Protein AF-A0A7V2DHN8-F1 (afdb_monomer_lite)

Secondary structure (DSSP, 8-state):
--HHHHHHHHHHHHHHHHH--HHHHHHHHHHHHHHH---HHHHHHHHHH--TTSPPPPPPPPPPPSS--HHHHHHHHHHHHHTTS--HHHHHHHHHHHHHHHHHHHHHHHHTT-SSS---

Structure (mmCIF, N/CA/C/O ba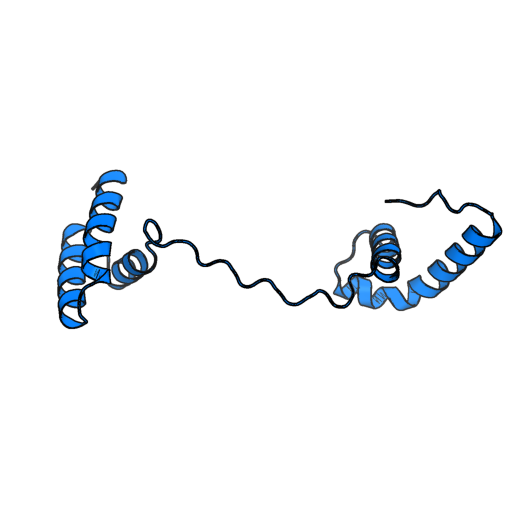ckbone):
data_AF-A0A7V2DHN8-F1
#
_entry.id   AF-A0A7V2DHN8-F1
#
loop_
_atom_site.group_PDB
_atom_site.id
_atom_site.type_symbol
_atom_site.label_atom_id
_atom_site.label_alt_id
_atom_site.label_comp_id
_atom_site.label_asym_id
_atom_site.label_entity_id
_atom_site.label_seq_id
_atom_site.pdbx_PDB_ins_code
_atom_site.Cartn_x
_atom_site.Cartn_y
_atom_site.Cartn_z
_atom_site.occupancy
_atom_site.B_iso_or_equiv
_atom_site.auth_seq_id
_atom_site.auth_comp_id
_atom_site.auth_asym_id
_atom_site.auth_atom_id
_atom_site.pdbx_PDB_model_num
ATOM 1 N N . MET A 1 1 ? -31.585 8.559 10.608 1.00 63.16 1 MET A N 1
ATOM 2 C CA . MET A 1 1 ? -30.591 9.642 10.389 1.00 63.16 1 MET A CA 1
ATOM 3 C C . MET A 1 1 ? -30.096 9.666 8.947 1.00 63.16 1 MET A C 1
ATOM 5 O O . MET A 1 1 ? -29.635 8.637 8.453 1.00 63.16 1 MET A O 1
ATOM 9 N N . GLY A 1 2 ? -30.139 10.835 8.302 1.00 76.44 2 GLY A N 1
ATOM 10 C CA . GLY A 1 2 ? -29.560 11.050 6.972 1.00 76.44 2 GLY A CA 1
ATOM 11 C C . GLY A 1 2 ? -28.018 11.089 6.970 1.00 76.44 2 GLY A C 1
ATOM 12 O O . GLY A 1 2 ? -27.394 11.260 8.022 1.00 76.44 2 GLY A O 1
ATOM 13 N N . PRO A 1 3 ? -27.368 10.941 5.803 1.00 71.62 3 PRO A N 1
ATOM 14 C CA . PRO A 1 3 ? -25.911 10.807 5.690 1.00 71.62 3 PRO A CA 1
ATOM 15 C C . PRO A 1 3 ? -25.110 12.052 6.115 1.00 71.62 3 PRO A C 1
ATOM 17 O O . PRO A 1 3 ? -23.981 11.897 6.578 1.00 71.62 3 PRO A O 1
ATOM 20 N N . ARG A 1 4 ? -25.662 13.272 6.004 1.00 73.69 4 ARG A N 1
ATOM 21 C CA . ARG A 1 4 ? -25.013 14.500 6.521 1.00 73.69 4 ARG A CA 1
ATOM 22 C C . ARG A 1 4 ? -25.054 14.573 8.047 1.00 73.69 4 ARG A C 1
ATOM 24 O O . ARG A 1 4 ? -24.007 14.712 8.665 1.00 73.69 4 ARG A O 1
ATOM 31 N N . SER A 1 5 ? -26.228 14.347 8.634 1.00 77.69 5 SER A N 1
ATOM 32 C CA . SER A 1 5 ? -26.428 14.327 10.090 1.00 77.69 5 SER A CA 1
ATOM 33 C C . SER A 1 5 ? -25.532 13.286 10.783 1.00 77.69 5 SER A C 1
ATOM 35 O O . SER A 1 5 ? -24.900 13.575 11.796 1.00 77.69 5 SER A O 1
ATOM 37 N N . LYS A 1 6 ? -25.345 12.104 10.173 1.00 78.19 6 LYS A N 1
ATOM 38 C CA . LYS A 1 6 ? -24.395 11.085 10.663 1.00 78.19 6 LYS A CA 1
ATOM 39 C C . LYS A 1 6 ? -22.943 11.585 10.708 1.00 78.19 6 LYS A C 1
ATOM 41 O O . LYS A 1 6 ? -22.199 11.206 11.615 1.00 78.19 6 LYS A O 1
ATOM 46 N N . LYS A 1 7 ? -22.520 12.406 9.737 1.00 79.00 7 LYS A N 1
ATOM 47 C CA . LYS A 1 7 ? -21.154 12.954 9.674 1.00 79.00 7 LYS A CA 1
ATOM 48 C C . LYS A 1 7 ? -20.922 14.001 10.760 1.00 79.00 7 LYS A C 1
ATOM 50 O O . LYS A 1 7 ? -19.928 13.877 11.465 1.00 79.00 7 LYS A O 1
ATOM 55 N N . GLU A 1 8 ? -21.843 14.946 10.939 1.00 83.81 8 GLU A N 1
ATOM 56 C CA . GLU A 1 8 ? -21.771 15.946 12.019 1.00 83.81 8 GLU A CA 1
ATOM 57 C C . GLU A 1 8 ? -21.752 15.298 13.402 1.00 83.81 8 GLU A C 1
ATOM 59 O O . GLU A 1 8 ? -20.907 15.621 14.231 1.00 83.81 8 GLU A O 1
ATOM 64 N N . CYS A 1 9 ? -22.624 14.313 13.630 1.00 81.88 9 CYS A N 1
ATOM 65 C CA . CYS A 1 9 ? -22.673 13.600 14.903 1.00 81.88 9 CYS A CA 1
ATOM 66 C C . CYS A 1 9 ? -21.333 12.893 15.192 1.00 81.88 9 CYS A C 1
ATOM 68 O O . CYS A 1 9 ? -20.774 13.005 16.281 1.00 81.88 9 CYS A O 1
ATOM 70 N N . THR A 1 10 ? -20.745 12.246 14.177 1.00 84.69 10 THR A N 1
ATOM 71 C CA . THR A 1 10 ? -19.418 11.613 14.292 1.00 84.69 10 THR A CA 1
ATOM 72 C C . THR A 1 10 ? -18.312 12.638 14.558 1.00 84.69 10 THR A C 1
ATOM 74 O O . THR A 1 10 ? -17.386 12.361 15.317 1.00 84.69 10 THR A O 1
ATOM 77 N N . GLU A 1 11 ? -18.398 13.818 13.949 1.00 85.62 11 GLU A N 1
ATOM 78 C CA . GLU A 1 11 ? -17.413 14.890 14.067 1.00 85.62 11 GLU A CA 1
ATOM 79 C C . GLU A 1 11 ? -17.362 15.473 15.486 1.00 85.62 11 GLU A C 1
ATOM 81 O O . GLU A 1 11 ? -16.284 15.556 16.087 1.00 85.62 11 GLU A O 1
ATOM 86 N N . THR A 1 12 ? -18.529 15.777 16.056 1.00 86.69 12 THR A N 1
ATOM 87 C CA . THR A 1 12 ? -18.674 16.269 17.432 1.00 86.69 12 THR A CA 1
ATOM 88 C C . THR A 1 12 ? -18.229 15.215 18.446 1.00 86.69 12 THR A C 1
ATOM 90 O O . THR A 1 12 ? -17.431 15.504 19.346 1.00 86.69 12 THR A O 1
ATOM 93 N N . THR A 1 13 ? -18.660 13.960 18.274 1.00 89.38 13 THR A N 1
ATOM 94 C CA . THR A 1 13 ? -18.271 12.858 19.166 1.00 89.38 13 THR A CA 1
ATOM 95 C C . THR A 1 13 ? -16.782 12.536 19.069 1.00 89.38 13 THR A C 1
ATOM 97 O O . THR A 1 13 ? -16.157 12.245 20.088 1.00 89.38 13 THR A O 1
ATOM 100 N N . HIS A 1 14 ? -16.170 12.620 17.882 1.00 89.88 14 HIS A N 1
ATOM 101 C CA . HIS A 1 14 ? -14.747 12.325 17.701 1.00 89.88 14 HIS A CA 1
ATOM 102 C C . HIS A 1 14 ? -13.856 13.223 18.562 1.00 89.88 14 HIS A C 1
ATOM 104 O O . HIS A 1 14 ? -12.919 12.726 19.188 1.00 89.88 14 HIS A O 1
ATOM 110 N N . ARG A 1 15 ? -14.152 14.527 18.639 1.00 87.62 15 ARG A N 1
ATOM 111 C CA . ARG A 1 15 ? -13.351 15.470 19.434 1.00 87.62 15 ARG A CA 1
ATOM 112 C C . ARG A 1 15 ? -13.416 15.140 20.930 1.00 87.62 15 ARG A C 1
ATOM 114 O O . ARG A 1 15 ? -12.369 15.071 21.572 1.00 87.62 15 ARG A O 1
ATOM 121 N N . ARG A 1 16 ? -14.615 14.839 21.448 1.00 90.75 16 ARG A N 1
ATOM 122 C CA . ARG A 1 16 ? -14.821 14.384 22.838 1.00 90.75 16 ARG A CA 1
ATOM 123 C C . ARG A 1 16 ? -14.100 13.057 23.098 1.00 90.75 16 ARG A C 1
ATOM 125 O O . ARG A 1 16 ? -13.333 12.946 24.045 1.00 90.75 16 ARG A O 1
ATOM 132 N N . TYR A 1 17 ? -14.264 12.076 22.209 1.00 91.56 17 TYR A N 1
ATOM 133 C CA . TYR A 1 17 ? -13.645 10.749 22.325 1.00 91.56 17 TYR A CA 1
ATOM 134 C C . TYR A 1 17 ? -12.108 10.793 22.312 1.00 91.56 17 TYR A C 1
ATOM 136 O O . TYR A 1 17 ? -11.451 10.047 23.044 1.00 91.56 17 TYR A O 1
ATOM 144 N N . LYS A 1 18 ? -11.522 11.662 21.478 1.00 88.75 18 LYS A N 1
ATOM 145 C CA . LYS A 1 18 ? -10.068 11.813 21.342 1.00 88.75 18 L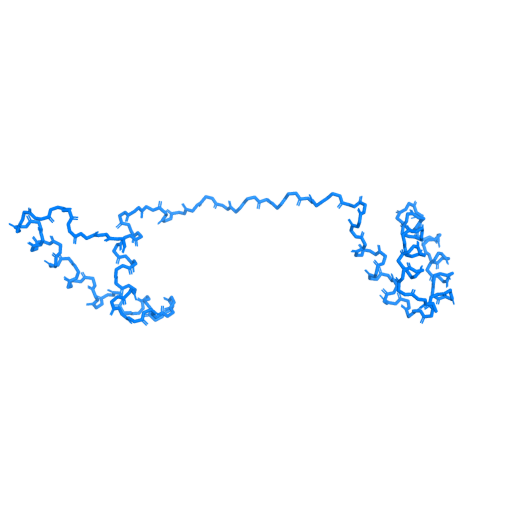YS A CA 1
ATOM 146 C C . LYS A 1 18 ? -9.425 12.330 22.633 1.00 88.75 18 LYS A C 1
ATOM 148 O O . LYS A 1 18 ? -8.402 11.780 23.039 1.00 88.75 18 LYS A O 1
ATOM 153 N N . ASN A 1 19 ? -10.043 13.326 23.269 1.00 89.00 19 ASN A N 1
ATOM 154 C CA . ASN A 1 19 ? -9.512 13.999 24.460 1.00 89.00 19 ASN A CA 1
ATOM 155 C C . ASN A 1 19 ? -9.899 13.311 25.782 1.00 89.00 19 ASN A C 1
ATOM 157 O O . ASN A 1 19 ? -9.288 13.584 26.805 1.00 89.00 19 ASN A O 1
ATOM 161 N N . ALA A 1 20 ? -10.882 12.412 25.756 1.00 92.38 20 ALA A N 1
ATOM 162 C CA . ALA A 1 20 ? -11.364 11.686 26.925 1.00 92.38 20 ALA A CA 1
ATOM 163 C C . ALA A 1 20 ? -10.365 10.649 27.473 1.00 92.38 20 ALA A C 1
ATOM 165 O O . ALA A 1 20 ? -9.641 9.980 26.720 1.00 92.38 20 ALA A O 1
ATOM 166 N N . SER A 1 21 ? -10.415 10.452 28.789 1.00 92.25 21 SER A N 1
ATOM 167 C CA . SER A 1 21 ? -9.775 9.362 29.528 1.00 92.25 21 SER A CA 1
ATOM 168 C C . SER A 1 21 ? -10.404 7.997 29.205 1.00 92.25 21 SER A C 1
ATOM 170 O O . SER A 1 21 ? -11.405 7.878 28.492 1.00 92.25 21 SER A O 1
ATOM 172 N N . ARG A 1 22 ? -9.819 6.905 29.715 1.00 89.00 22 ARG A N 1
ATOM 173 C CA . ARG A 1 22 ? -10.302 5.542 29.423 1.00 89.00 22 ARG A CA 1
ATOM 174 C C . ARG A 1 22 ? -11.734 5.296 29.915 1.00 89.00 22 ARG A C 1
ATOM 176 O O . ARG A 1 22 ? -12.491 4.634 29.205 1.00 89.00 22 ARG A O 1
ATOM 183 N N . ALA A 1 23 ? -12.094 5.824 31.085 1.00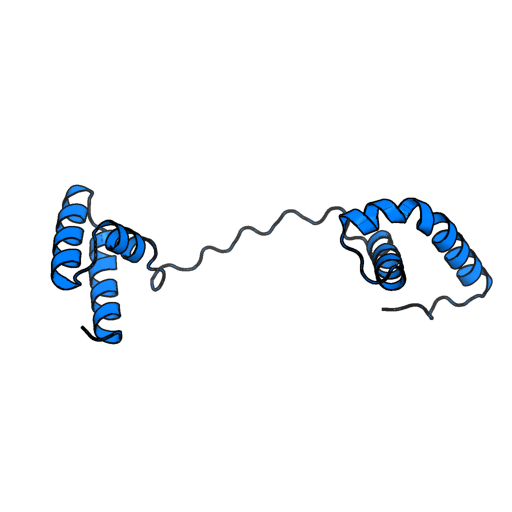 92.06 23 ALA A N 1
ATOM 184 C CA . ALA A 1 23 ? -13.437 5.692 31.649 1.00 92.06 23 ALA A CA 1
ATOM 185 C C . ALA A 1 23 ? -14.459 6.501 30.833 1.00 92.06 23 ALA A C 1
ATOM 187 O O . ALA A 1 23 ? -15.449 5.953 30.351 1.00 92.06 23 ALA A O 1
ATOM 188 N N . GLU A 1 24 ? -14.153 7.768 30.554 1.00 93.00 24 GLU A N 1
ATOM 189 C CA . GLU A 1 24 ? -15.011 8.669 29.775 1.00 93.00 24 GLU A CA 1
ATOM 190 C C . GLU A 1 24 ? -15.242 8.168 28.343 1.00 93.00 24 GLU A C 1
ATOM 192 O O . GLU A 1 24 ? -16.351 8.245 27.817 1.00 93.00 24 GLU A O 1
ATOM 197 N N . ARG A 1 25 ? -14.227 7.565 27.708 1.00 92.44 25 ARG A N 1
ATOM 198 C CA . ARG A 1 25 ? -14.371 6.951 26.376 1.00 92.44 25 ARG A CA 1
ATOM 199 C C . ARG A 1 25 ? -15.438 5.864 26.337 1.00 92.44 25 ARG A C 1
ATOM 201 O O . ARG A 1 25 ? -16.080 5.702 25.301 1.00 92.44 25 ARG A O 1
ATOM 208 N N . THR A 1 26 ? -15.610 5.106 27.420 1.00 93.38 26 THR A N 1
ATOM 209 C CA . THR A 1 26 ? -16.631 4.053 27.503 1.00 93.38 26 THR A CA 1
ATOM 210 C C . THR A 1 26 ? -18.031 4.651 27.504 1.00 93.38 26 THR A C 1
ATOM 212 O O . THR A 1 26 ? -18.876 4.155 26.758 1.00 93.38 26 THR A O 1
ATOM 215 N N . VAL A 1 27 ? -18.235 5.729 28.267 1.00 94.31 27 VAL A N 1
ATOM 216 C CA . VAL A 1 27 ? -19.501 6.474 28.342 1.00 94.31 27 VAL A CA 1
ATOM 217 C C . VAL A 1 27 ? -19.830 7.104 26.988 1.00 94.31 27 VAL A C 1
ATOM 219 O O . VAL A 1 27 ? -20.881 6.821 26.421 1.00 94.31 27 VAL A O 1
ATOM 222 N N . ILE A 1 28 ? -18.872 7.820 26.389 1.00 93.56 28 ILE A N 1
ATOM 223 C CA . ILE A 1 28 ? -19.024 8.447 25.064 1.00 93.56 28 ILE A CA 1
ATOM 224 C C . ILE A 1 28 ? -19.358 7.405 23.986 1.00 93.56 28 ILE A C 1
ATOM 226 O O . ILE A 1 28 ? -20.165 7.656 23.092 1.00 93.56 28 ILE A O 1
ATOM 230 N N . LEU A 1 29 ? -18.748 6.216 24.050 1.00 93.50 29 LEU A N 1
ATOM 231 C CA . LEU A 1 29 ? -19.067 5.123 23.130 1.00 93.50 29 LEU A CA 1
ATOM 232 C C . LEU A 1 29 ? -20.492 4.601 23.317 1.00 93.50 29 LEU A C 1
ATOM 234 O O . LEU A 1 29 ? -21.134 4.298 22.315 1.00 93.50 29 LEU A O 1
ATOM 238 N N . ASN A 1 30 ? -20.977 4.481 24.554 1.00 93.06 30 ASN A N 1
ATOM 239 C CA . ASN A 1 30 ? -22.345 4.036 24.829 1.00 93.06 30 ASN A CA 1
ATOM 240 C C . ASN A 1 30 ? -23.362 5.044 24.277 1.00 93.06 30 ASN A C 1
ATOM 242 O O . ASN A 1 30 ? -24.237 4.653 23.507 1.00 93.06 30 ASN A O 1
ATOM 246 N N . GLU A 1 31 ? -23.178 6.333 24.577 1.00 92.50 31 GLU A N 1
ATOM 247 C CA . GLU A 1 31 ? -24.002 7.434 24.052 1.00 92.50 31 GLU A CA 1
ATOM 248 C C . GLU A 1 31 ? -24.032 7.439 22.518 1.00 92.50 31 GLU A C 1
ATOM 250 O O . GLU A 1 31 ? -25.089 7.559 21.892 1.00 92.50 31 GLU A O 1
ATOM 255 N N . PHE A 1 32 ? -22.864 7.258 21.894 1.00 91.94 32 PHE A N 1
ATOM 256 C CA . PHE A 1 32 ? -22.746 7.239 20.442 1.00 91.94 32 PHE A CA 1
ATOM 257 C C . PHE A 1 32 ? -23.446 6.028 19.826 1.00 91.94 32 PHE A C 1
ATOM 259 O O . PHE A 1 32 ? -24.125 6.173 18.811 1.00 91.94 32 PHE A O 1
ATOM 266 N N . CYS A 1 33 ? -23.312 4.840 20.420 1.00 92.69 33 CYS A N 1
ATOM 267 C CA . CYS A 1 33 ? -23.994 3.638 19.935 1.00 92.69 33 CYS A CA 1
ATOM 268 C C . CYS A 1 33 ? -25.518 3.770 20.070 1.00 92.69 33 CYS A C 1
ATOM 270 O O . CYS A 1 33 ? -26.222 3.438 19.121 1.00 92.69 33 CYS A O 1
ATOM 272 N N . ALA A 1 34 ? -26.012 4.321 21.186 1.00 90.62 34 ALA A N 1
ATOM 273 C CA . ALA A 1 34 ? -27.439 4.560 21.405 1.00 90.62 34 ALA A CA 1
ATOM 274 C C . ALA A 1 34 ? -28.021 5.562 20.393 1.00 90.62 34 ALA A C 1
ATOM 276 O O . ALA A 1 34 ? -29.066 5.316 19.802 1.00 90.62 34 ALA A O 1
ATOM 277 N N . THR A 1 35 ? -27.305 6.657 20.125 1.00 88.06 35 THR A N 1
ATOM 278 C CA . THR A 1 35 ? -27.758 7.712 19.201 1.00 88.06 35 THR A CA 1
ATOM 279 C C . THR A 1 35 ? -27.684 7.293 17.727 1.00 88.06 35 THR A C 1
ATOM 281 O O . THR A 1 35 ? -28.541 7.654 16.921 1.00 88.06 35 THR A O 1
ATOM 284 N N . SER A 1 36 ? -26.636 6.559 17.339 1.00 84.12 36 SER A N 1
ATOM 285 C CA . SER A 1 36 ? -26.370 6.212 15.932 1.00 84.12 36 SER A CA 1
ATOM 286 C C . SER A 1 36 ? -26.886 4.833 15.509 1.00 84.12 36 SER A C 1
ATOM 288 O O . SER A 1 36 ? -26.931 4.551 14.310 1.00 84.12 36 SER A O 1
ATOM 290 N N . GLY A 1 37 ? -27.249 3.974 16.467 1.00 87.44 37 GLY A N 1
ATOM 291 C CA . GLY A 1 37 ? -27.627 2.579 16.228 1.00 87.44 37 GLY A CA 1
ATOM 292 C C . GLY A 1 37 ? -26.460 1.685 15.795 1.00 87.44 37 GLY A C 1
ATOM 293 O O . GLY A 1 37 ? -26.668 0.584 15.290 1.00 87.44 37 GLY A O 1
ATOM 294 N N . TYR A 1 38 ? -25.215 2.148 15.931 1.00 90.19 38 TYR A N 1
ATOM 295 C CA . TYR A 1 38 ? -24.045 1.371 15.540 1.00 90.19 38 TYR A CA 1
ATOM 296 C C . TYR A 1 38 ? -23.594 0.402 16.626 1.00 90.19 38 TYR A C 1
ATOM 298 O O . TYR A 1 38 ? -23.566 0.721 17.811 1.00 90.19 38 TYR A O 1
ATOM 306 N N . HIS A 1 39 ? -23.106 -0.761 16.195 1.00 92.19 39 HIS A N 1
ATOM 307 C CA . HIS A 1 39 ? -22.434 -1.687 17.094 1.00 92.19 39 HIS A CA 1
ATOM 308 C C . HIS A 1 39 ? -21.111 -1.099 17.609 1.00 92.19 39 HIS A C 1
ATOM 310 O O . HIS A 1 39 ? -20.340 -0.488 16.858 1.00 92.19 39 HIS A O 1
ATOM 316 N N . ARG A 1 40 ? -20.786 -1.373 18.877 1.00 92.31 40 ARG A N 1
ATOM 317 C CA . ARG A 1 40 ? -19.616 -0.823 19.583 1.00 92.31 40 ARG A CA 1
ATOM 318 C C . ARG A 1 40 ? -18.304 -0.971 18.811 1.00 92.31 40 ARG A C 1
ATOM 320 O O . ARG A 1 40 ? -17.535 -0.020 18.694 1.00 92.31 40 ARG A O 1
ATOM 327 N N . LYS A 1 41 ? -18.054 -2.151 18.230 1.00 93.62 41 LYS A N 1
ATOM 328 C CA . LYS A 1 41 ? -16.838 -2.423 17.435 1.00 93.62 41 LYS A CA 1
ATOM 329 C C . LYS A 1 41 ? -16.741 -1.512 16.205 1.00 93.62 41 LYS A C 1
ATOM 331 O O . LYS A 1 41 ? -15.655 -1.038 15.869 1.00 93.62 41 LYS A O 1
ATOM 336 N N . TYR A 1 42 ? -17.874 -1.244 15.556 1.00 92.44 42 TYR A N 1
ATOM 337 C CA . TYR A 1 42 ? -17.941 -0.339 14.413 1.00 92.44 42 TYR A CA 1
ATOM 338 C C . TYR A 1 42 ? -17.720 1.114 14.844 1.00 92.44 42 TYR A C 1
ATOM 340 O O . TYR A 1 42 ? -16.876 1.789 14.257 1.00 92.44 42 TYR A O 1
ATOM 348 N N . ALA A 1 43 ? -18.388 1.558 15.913 1.00 92.25 43 ALA A N 1
ATOM 349 C CA . ALA A 1 43 ? -18.227 2.895 16.484 1.00 92.25 43 ALA A CA 1
ATOM 350 C C . ALA A 1 43 ? -16.767 3.213 16.846 1.00 92.25 43 ALA A C 1
ATOM 352 O O . ALA A 1 43 ? -16.247 4.261 16.467 1.00 92.25 43 ALA A O 1
ATOM 353 N N . ILE A 1 44 ? -16.065 2.279 17.499 1.00 92.25 44 ILE A N 1
ATOM 354 C CA . ILE A 1 44 ? -14.639 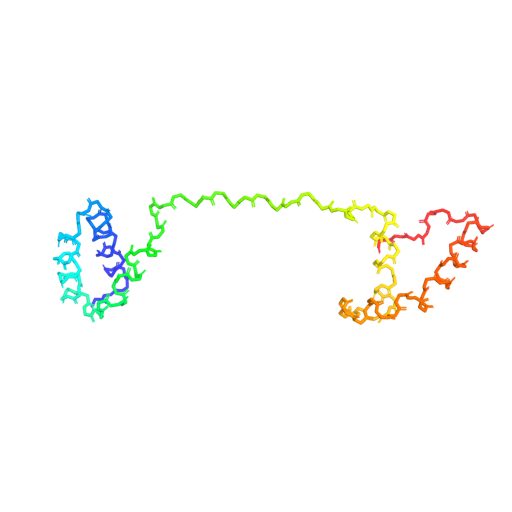2.433 17.830 1.00 92.25 44 ILE A CA 1
ATOM 355 C C . ILE A 1 44 ? -13.806 2.644 16.564 1.00 92.25 44 ILE A C 1
ATOM 357 O O . ILE A 1 44 ? -12.977 3.554 16.508 1.00 92.25 44 ILE A O 1
ATOM 361 N N . ARG A 1 45 ? -14.008 1.804 15.542 1.00 91.62 45 ARG A N 1
ATOM 362 C CA . ARG A 1 45 ? -13.255 1.891 14.285 1.00 91.62 45 ARG A CA 1
ATOM 363 C C . ARG A 1 45 ? -13.537 3.202 13.554 1.00 91.62 45 ARG A C 1
ATOM 365 O O . ARG A 1 45 ? -12.604 3.815 13.045 1.00 91.62 45 ARG A O 1
ATOM 372 N N . LEU A 1 46 ? -14.793 3.640 13.550 1.00 90.81 46 LEU A N 1
ATOM 373 C CA . LEU A 1 46 ? -15.220 4.896 12.946 1.00 90.81 46 LEU A CA 1
ATOM 374 C C . LEU A 1 46 ? -14.562 6.097 13.639 1.00 90.81 46 LEU A C 1
ATOM 376 O O . LEU A 1 46 ? -13.926 6.909 12.973 1.00 90.81 46 LEU A O 1
ATOM 380 N N . LEU A 1 47 ? -14.635 6.170 14.973 1.00 90.06 47 LEU A N 1
ATOM 381 C CA . LEU A 1 47 ? -14.077 7.280 15.752 1.00 90.06 47 LEU A CA 1
ATOM 382 C C . LEU A 1 47 ? -12.542 7.308 15.716 1.00 90.06 47 LEU A C 1
ATOM 384 O O . LEU A 1 47 ? -11.964 8.386 15.616 1.00 90.06 47 LEU A O 1
ATOM 388 N N . ARG A 1 48 ? -11.862 6.151 15.748 1.00 87.62 48 ARG A N 1
ATOM 389 C CA . ARG A 1 48 ? -10.390 6.073 15.618 1.00 87.62 48 ARG A CA 1
ATOM 390 C C . ARG A 1 48 ? -9.899 6.366 14.200 1.00 87.62 48 ARG A C 1
ATOM 392 O O . ARG A 1 48 ? -8.810 6.902 14.027 1.00 87.62 48 ARG A O 1
ATOM 399 N N . GLY A 1 49 ? -10.680 5.983 13.193 1.00 84.19 49 GLY A N 1
ATOM 400 C CA . GLY A 1 49 ? -10.365 6.169 11.777 1.00 84.19 49 GLY A CA 1
ATOM 401 C C . GLY A 1 49 ? -10.758 7.537 11.219 1.00 84.19 49 GLY A C 1
ATOM 402 O O . GLY A 1 49 ? -10.491 7.802 10.048 1.00 84.19 49 GLY A O 1
ATOM 403 N N . PHE A 1 50 ? -11.387 8.402 12.017 1.00 84.19 50 PHE A N 1
ATOM 404 C CA . PHE A 1 50 ? -11.837 9.715 11.570 1.00 84.19 50 PHE A CA 1
ATOM 405 C C . PHE A 1 50 ? -10.641 10.659 11.367 1.00 84.19 50 PHE A C 1
ATOM 407 O O . PHE A 1 50 ? -9.982 11.086 12.313 1.00 84.19 50 PHE A O 1
ATOM 414 N N . LYS A 1 51 ? -10.338 10.965 10.100 1.00 74.88 51 LYS A N 1
ATOM 415 C CA . LYS A 1 51 ? -9.131 11.710 9.696 1.00 74.88 51 LYS A CA 1
ATOM 416 C C . LYS A 1 51 ? -9.374 13.176 9.336 1.00 74.88 51 LYS A C 1
ATOM 418 O O . LYS A 1 51 ? -8.400 13.873 9.083 1.00 74.88 51 LYS A O 1
ATOM 423 N N . ARG A 1 52 ? -10.620 13.670 9.353 1.00 72.56 52 ARG A N 1
ATOM 424 C CA . ARG A 1 52 ? -10.962 15.044 8.921 1.00 72.56 52 ARG A CA 1
ATOM 425 C C . ARG A 1 52 ? -10.146 16.127 9.648 1.00 72.56 52 ARG A C 1
ATOM 427 O O . ARG A 1 52 ? -9.772 17.108 9.026 1.00 72.56 52 ARG A O 1
ATOM 434 N N . PHE A 1 53 ? -9.804 15.913 10.920 1.00 67.44 53 PHE A N 1
ATOM 435 C CA . PHE A 1 53 ? -9.000 16.847 11.727 1.00 67.44 53 PHE A CA 1
ATOM 436 C C . PHE A 1 53 ? -7.539 16.429 11.928 1.00 67.44 53 PHE A C 1
ATOM 438 O O . PHE A 1 53 ? -6.818 17.042 12.714 1.00 67.44 53 PHE A O 1
ATOM 445 N N . THR A 1 54 ? -7.094 15.351 11.284 1.00 69.38 54 THR A N 1
ATOM 446 C CA . THR A 1 54 ? -5.725 14.854 11.441 1.00 69.38 54 THR A CA 1
ATOM 447 C C . THR A 1 54 ? -4.954 15.156 10.168 1.00 69.38 54 THR A C 1
ATOM 449 O O . THR A 1 54 ? -5.231 14.559 9.129 1.00 69.38 54 THR A O 1
ATOM 452 N N . LYS A 1 55 ? -3.962 16.054 10.244 1.00 70.75 55 LYS A N 1
ATOM 453 C CA . LYS A 1 55 ? -3.014 16.253 9.140 1.00 70.75 55 LYS A CA 1
ATOM 454 C C . LYS A 1 55 ? -2.385 14.903 8.792 1.00 70.75 55 LYS A C 1
ATOM 456 O O . LYS A 1 55 ? -1.886 14.201 9.677 1.00 70.75 55 LYS A O 1
ATOM 461 N N . ALA A 1 56 ? -2.440 14.525 7.515 1.00 73.06 56 ALA A N 1
ATOM 462 C CA . ALA A 1 56 ? -1.782 13.317 7.047 1.00 73.06 56 ALA A CA 1
ATOM 463 C C . ALA A 1 56 ? -0.290 13.434 7.371 1.00 73.06 56 ALA A C 1
ATOM 465 O O . ALA A 1 56 ? 0.368 14.386 6.952 1.00 73.06 56 ALA A O 1
ATOM 466 N N . LYS A 1 57 ? 0.241 12.490 8.154 1.00 76.44 57 LYS A N 1
ATOM 467 C CA . LYS A 1 57 ? 1.684 12.446 8.386 1.00 76.44 57 LYS A CA 1
ATOM 468 C C . LYS A 1 57 ? 2.363 12.184 7.037 1.00 76.44 57 LYS A C 1
ATOM 470 O O . LYS A 1 57 ? 1.920 11.265 6.337 1.00 76.44 57 LYS A O 1
ATOM 475 N N . PRO A 1 58 ? 3.409 12.943 6.669 1.00 78.75 58 PRO A N 1
ATOM 476 C CA . PRO A 1 58 ? 4.167 12.643 5.467 1.00 78.75 58 PRO A CA 1
ATOM 477 C C . PRO A 1 58 ? 4.702 11.216 5.586 1.00 78.75 58 PRO A C 1
ATOM 479 O O . PRO A 1 58 ? 5.273 10.830 6.612 1.00 78.75 58 PRO A O 1
ATOM 482 N N . LYS A 1 59 ? 4.459 10.399 4.559 1.00 79.69 59 LYS A N 1
ATOM 483 C CA . LYS A 1 59 ? 5.068 9.070 4.490 1.00 79.69 59 LYS A CA 1
ATOM 484 C C . LYS A 1 59 ? 6.580 9.266 4.433 1.00 79.69 59 LYS A C 1
ATOM 486 O O . LYS A 1 59 ? 7.064 10.077 3.645 1.00 79.69 59 LYS A O 1
ATOM 491 N N . LYS A 1 60 ? 7.320 8.526 5.262 1.00 80.38 60 LYS A N 1
ATOM 492 C CA . LYS A 1 60 ? 8.782 8.489 5.162 1.00 80.38 60 LYS A CA 1
ATOM 493 C C . LYS A 1 60 ? 9.143 8.060 3.739 1.00 80.38 60 LYS A C 1
ATOM 495 O O . LYS A 1 60 ? 8.592 7.074 3.244 1.00 80.38 60 LYS A O 1
ATOM 500 N N . ARG A 1 61 ? 10.020 8.821 3.080 1.00 81.94 61 ARG A N 1
ATOM 501 C CA . ARG A 1 61 ? 10.532 8.463 1.754 1.00 81.94 61 ARG A CA 1
ATOM 502 C C . ARG A 1 61 ? 11.201 7.090 1.855 1.00 81.94 61 ARG A C 1
ATOM 504 O O . ARG A 1 61 ? 11.866 6.805 2.850 1.00 81.94 61 ARG A O 1
ATOM 511 N N . GLY A 1 62 ? 10.983 6.244 0.850 1.00 84.69 62 GLY A N 1
ATOM 512 C CA . GLY A 1 62 ? 11.673 4.960 0.758 1.00 84.69 62 GLY A CA 1
ATOM 513 C C . GLY A 1 62 ? 13.198 5.135 0.678 1.00 84.69 62 GLY A C 1
ATOM 514 O O . GLY A 1 62 ? 13.674 6.248 0.427 1.00 84.69 62 GLY A O 1
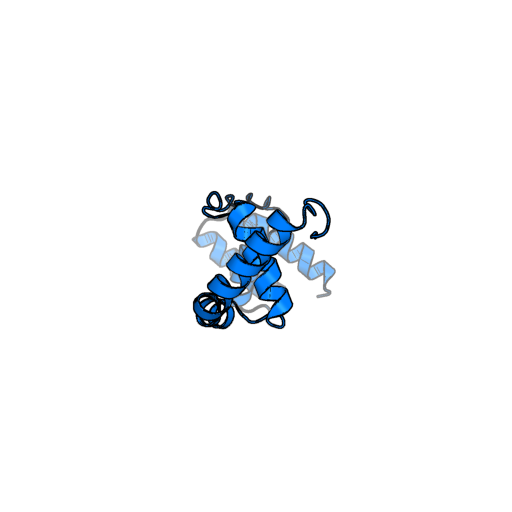ATOM 515 N N . PRO A 1 63 ? 13.968 4.054 0.891 1.00 82.88 63 PRO A N 1
ATOM 516 C CA . PRO A 1 63 ? 15.421 4.082 0.752 1.00 82.88 63 PRO A CA 1
ATOM 517 C C . PRO A 1 63 ? 15.839 4.542 -0.650 1.00 82.88 63 PRO A C 1
ATOM 519 O O . PRO A 1 63 ? 15.090 4.386 -1.618 1.00 82.88 63 PRO A O 1
ATOM 522 N N . LYS A 1 64 ? 17.049 5.108 -0.760 1.00 83.31 64 LYS A N 1
ATOM 523 C CA . LYS A 1 64 ? 17.611 5.486 -2.062 1.00 83.31 64 LYS A CA 1
ATOM 524 C C . LYS A 1 64 ? 17.688 4.239 -2.963 1.00 83.31 64 LYS A C 1
ATOM 526 O O . LYS A 1 64 ? 18.124 3.185 -2.495 1.00 83.31 64 LYS A O 1
ATOM 531 N N . PRO A 1 65 ? 17.264 4.335 -4.229 1.00 80.75 65 PRO A N 1
ATOM 532 C CA . PRO A 1 65 ? 17.262 3.200 -5.140 1.00 80.75 65 PRO A CA 1
ATOM 533 C C . PRO A 1 65 ? 18.702 2.786 -5.483 1.00 80.75 65 PRO A C 1
ATOM 535 O O . PRO A 1 65 ? 19.514 3.612 -5.887 1.00 80.75 65 PRO A O 1
ATOM 538 N N . ARG A 1 66 ? 19.026 1.497 -5.304 1.00 83.75 66 ARG A N 1
ATOM 539 C CA . ARG A 1 66 ? 20.395 0.958 -5.448 1.00 83.75 66 ARG A CA 1
ATOM 540 C C . ARG A 1 66 ? 20.835 0.769 -6.904 1.00 83.75 66 ARG A C 1
ATOM 542 O O . ARG A 1 66 ? 22.014 0.911 -7.202 1.00 83.75 66 ARG A O 1
ATOM 549 N N . TYR A 1 67 ? 19.896 0.449 -7.791 1.00 81.00 67 TYR A N 1
ATOM 550 C CA . TYR A 1 67 ? 20.165 0.048 -9.181 1.00 81.00 67 TYR A CA 1
ATOM 551 C C . TYR A 1 67 ? 19.610 1.042 -10.206 1.00 81.00 67 TYR A C 1
ATOM 553 O O . TYR A 1 67 ? 19.389 0.691 -11.360 1.00 81.00 67 TYR A O 1
ATOM 561 N N . GLN A 1 68 ? 19.351 2.282 -9.787 1.00 79.19 68 GLN A N 1
ATOM 562 C CA . GLN A 1 68 ? 18.801 3.318 -10.658 1.00 79.19 68 GLN A CA 1
ATOM 563 C C . GLN A 1 68 ? 19.913 4.021 -11.434 1.00 79.19 68 GLN A C 1
ATOM 565 O O . GLN A 1 68 ? 20.179 5.201 -11.233 1.00 79.19 68 GLN A O 1
ATOM 570 N N . ARG A 1 69 ? 20.600 3.237 -12.267 1.00 86.88 69 ARG A N 1
ATOM 571 C CA . ARG A 1 69 ? 21.587 3.701 -13.242 1.00 86.88 69 ARG A CA 1
ATOM 572 C C . ARG A 1 69 ? 21.041 3.424 -14.634 1.00 86.88 69 ARG A C 1
ATOM 574 O O . ARG A 1 69 ? 20.529 2.326 -14.875 1.00 86.88 69 ARG A O 1
ATOM 581 N N . ASP A 1 70 ? 21.170 4.386 -15.536 1.00 84.75 70 ASP A N 1
ATOM 582 C CA . ASP A 1 70 ? 20.643 4.261 -16.899 1.00 84.75 70 ASP A CA 1
ATOM 583 C C . ASP A 1 70 ? 21.336 3.140 -17.681 1.00 84.75 70 ASP A C 1
ATOM 585 O O . ASP A 1 70 ? 20.681 2.436 -18.448 1.00 84.75 70 ASP A O 1
ATOM 589 N N . GLU A 1 71 ? 22.606 2.877 -17.373 1.00 84.69 71 GLU A N 1
ATOM 590 C CA . GLU A 1 71 ? 23.390 1.733 -17.862 1.00 84.69 71 GLU A CA 1
ATOM 591 C C . GLU A 1 71 ? 22.719 0.375 -17.596 1.00 84.69 71 GLU A C 1
ATOM 593 O O . GLU A 1 71 ? 22.918 -0.565 -18.354 1.00 84.69 71 GLU A O 1
ATOM 598 N N . ILE A 1 72 ? 21.910 0.259 -16.535 1.00 87.44 72 ILE A N 1
ATOM 599 C CA . ILE A 1 72 ? 21.212 -0.983 -16.164 1.00 87.44 72 ILE A CA 1
ATOM 600 C C . ILE A 1 72 ? 19.753 -0.937 -16.627 1.00 87.44 72 ILE A C 1
ATOM 602 O O . ILE A 1 72 ? 19.218 -1.922 -17.133 1.00 87.44 72 ILE A O 1
ATOM 606 N N . ILE A 1 73 ? 19.083 0.205 -16.451 1.00 89.44 73 ILE A N 1
ATOM 607 C CA . ILE A 1 73 ? 17.652 0.341 -16.752 1.00 89.44 73 ILE A CA 1
ATOM 608 C C . ILE A 1 73 ? 17.393 0.265 -18.257 1.00 89.44 73 ILE A C 1
ATOM 610 O O . ILE A 1 73 ? 16.431 -0.380 -18.673 1.00 89.44 73 ILE A O 1
ATOM 614 N N . THR A 1 74 ? 18.233 0.906 -19.065 1.00 88.25 74 THR A N 1
ATOM 615 C CA . THR A 1 74 ? 18.076 0.966 -20.524 1.00 88.25 74 THR A CA 1
ATOM 616 C C . THR A 1 74 ? 18.112 -0.422 -21.171 1.00 88.25 74 THR A C 1
ATOM 618 O O . THR A 1 74 ? 17.127 -0.784 -21.821 1.00 88.25 74 THR A O 1
ATOM 621 N N . PRO A 1 75 ? 19.155 -1.256 -20.965 1.00 89.19 75 PRO A N 1
ATOM 622 C CA . PRO A 1 75 ? 19.174 -2.601 -21.537 1.00 89.19 75 PRO A CA 1
ATOM 623 C C . PRO A 1 75 ? 18.052 -3.479 -20.984 1.00 89.19 75 PRO A C 1
ATOM 625 O O . PRO A 1 75 ? 17.398 -4.197 -21.739 1.00 89.19 75 PRO A O 1
ATOM 628 N N . LEU A 1 76 ? 17.757 -3.374 -19.683 1.00 91.31 76 LEU A N 1
ATOM 629 C CA . LEU A 1 76 ? 16.701 -4.165 -19.058 1.00 91.31 76 LEU A CA 1
ATOM 630 C C . LEU A 1 76 ? 15.318 -3.851 -19.646 1.00 91.31 76 LEU A C 1
ATOM 632 O O . LEU A 1 76 ? 14.542 -4.772 -19.890 1.00 91.31 76 LEU A O 1
ATOM 636 N N . LYS A 1 77 ? 15.012 -2.572 -19.902 1.00 91.25 77 LYS A N 1
ATOM 637 C CA . LYS A 1 77 ? 13.762 -2.150 -20.552 1.00 91.25 77 LYS A CA 1
ATOM 638 C C . LYS A 1 77 ? 13.664 -2.662 -21.984 1.00 91.25 77 LYS A C 1
ATOM 640 O O . LYS A 1 77 ? 12.610 -3.163 -22.358 1.00 91.25 77 LYS A O 1
ATOM 645 N N . ARG A 1 78 ? 14.747 -2.580 -22.762 1.00 90.06 78 ARG A N 1
ATOM 646 C CA . ARG A 1 78 ? 14.772 -3.070 -24.150 1.00 90.06 78 ARG A CA 1
ATOM 647 C C . ARG A 1 78 ? 14.519 -4.570 -24.217 1.00 90.06 78 ARG A C 1
ATOM 649 O O . ARG A 1 78 ? 13.637 -5.003 -24.951 1.00 90.06 78 ARG A O 1
ATOM 656 N N . ILE A 1 79 ? 15.223 -5.348 -23.393 1.00 92.44 79 ILE A N 1
ATOM 657 C CA . ILE A 1 79 ? 15.009 -6.798 -23.298 1.00 92.44 79 ILE A CA 1
ATOM 658 C C . ILE A 1 79 ? 13.575 -7.092 -22.845 1.00 92.44 79 ILE A C 1
ATOM 660 O O . ILE A 1 79 ? 12.918 -7.964 -23.402 1.00 92.44 79 ILE A O 1
ATOM 664 N N . TRP A 1 80 ? 13.054 -6.352 -21.863 1.00 94.31 80 TRP A N 1
ATOM 665 C CA . TRP A 1 80 ? 11.687 -6.536 -21.374 1.00 94.31 80 TRP A CA 1
ATOM 666 C C . TRP A 1 80 ? 10.623 -6.267 -22.447 1.00 94.31 80 TRP A C 1
ATOM 668 O O . TRP A 1 80 ? 9.677 -7.046 -22.566 1.00 94.31 80 TRP A O 1
ATOM 678 N N . LEU A 1 81 ? 10.793 -5.210 -23.245 1.00 93.69 81 LEU A N 1
ATOM 679 C CA . LEU A 1 81 ? 9.911 -4.886 -24.367 1.00 93.69 81 LEU A CA 1
ATOM 680 C C . LEU A 1 81 ? 9.994 -5.956 -25.463 1.00 93.69 81 LEU A C 1
ATOM 682 O O . LEU A 1 81 ? 8.964 -6.482 -25.878 1.00 93.69 81 LEU A O 1
ATOM 686 N N . ALA A 1 82 ? 11.208 -6.343 -25.863 1.00 92.31 82 ALA A N 1
ATOM 687 C CA . ALA A 1 82 ? 11.432 -7.360 -26.891 1.00 92.31 82 ALA A CA 1
ATOM 688 C C . ALA A 1 82 ? 10.932 -8.758 -26.477 1.00 92.31 82 ALA A C 1
ATOM 690 O O . ALA A 1 82 ? 10.496 -9.541 -27.316 1.00 92.31 82 ALA A O 1
ATOM 691 N N . ALA A 1 83 ? 10.941 -9.068 -25.178 1.00 91.88 83 ALA A N 1
ATOM 692 C CA . ALA A 1 83 ? 10.465 -10.337 -24.633 1.00 91.88 83 ALA A CA 1
ATOM 693 C C . ALA A 1 83 ? 8.937 -10.403 -24.415 1.00 91.88 83 ALA A C 1
ATOM 695 O O . ALA A 1 83 ? 8.467 -11.328 -23.749 1.00 91.88 83 ALA A O 1
ATOM 696 N N . ASN A 1 84 ? 8.159 -9.453 -24.952 1.00 94.06 84 ASN A N 1
ATOM 697 C CA . ASN A 1 84 ? 6.705 -9.329 -24.759 1.00 94.06 84 ASN A CA 1
ATOM 698 C C . ASN A 1 84 ? 6.284 -9.079 -23.299 1.00 94.06 84 ASN A C 1
ATOM 700 O O . ASN A 1 84 ? 5.356 -9.703 -22.783 1.00 94.06 84 ASN A O 1
ATOM 704 N N . LEU A 1 85 ? 6.961 -8.147 -22.622 1.00 94.00 85 LEU A N 1
ATOM 705 C CA . LEU A 1 85 ? 6.570 -7.617 -21.309 1.00 94.00 85 LEU A CA 1
ATOM 706 C C . LEU A 1 85 ? 6.363 -8.683 -20.202 1.00 94.00 85 LEU A C 1
ATOM 708 O O . LEU A 1 85 ? 5.369 -8.638 -19.467 1.00 94.00 85 LEU A O 1
ATOM 712 N N . PRO A 1 86 ? 7.287 -9.644 -20.007 1.00 95.88 86 PRO A N 1
ATOM 713 C CA . PRO A 1 86 ? 7.127 -10.686 -19.000 1.00 95.88 86 PRO A CA 1
ATOM 714 C C . PRO A 1 86 ? 7.162 -10.120 -17.575 1.00 95.88 86 PRO A C 1
ATOM 716 O O . PRO A 1 86 ? 7.773 -9.087 -17.291 1.00 95.88 86 PRO A O 1
ATOM 719 N N . CYS A 1 87 ? 6.561 -10.842 -16.628 1.00 95.38 87 CYS A N 1
ATOM 720 C CA . CYS A 1 87 ? 6.693 -10.505 -15.212 1.00 95.38 87 CYS A CA 1
ATOM 721 C C . CYS A 1 87 ? 8.157 -10.627 -14.745 1.00 95.38 87 CYS A C 1
ATOM 723 O O . CYS A 1 87 ? 8.941 -11.394 -15.305 1.00 95.38 87 CYS A O 1
ATOM 725 N N . SER A 1 88 ? 8.525 -9.925 -13.670 1.00 92.56 88 SER A N 1
ATOM 726 C CA . SER A 1 88 ? 9.914 -9.851 -13.178 1.00 92.56 88 SER A CA 1
ATOM 727 C C . SER A 1 88 ? 10.569 -11.214 -12.921 1.00 92.56 88 SER A C 1
ATOM 729 O O . SER A 1 88 ? 11.752 -11.393 -13.204 1.00 92.56 88 SER A O 1
ATOM 731 N N . LYS A 1 89 ? 9.804 -12.201 -12.434 1.00 96.31 89 LYS A N 1
ATOM 732 C CA . LYS A 1 89 ? 10.287 -13.578 -12.228 1.00 96.31 89 LYS A CA 1
ATOM 733 C C . LYS A 1 89 ? 10.685 -14.250 -13.542 1.00 96.31 89 LYS A C 1
ATOM 735 O O . LYS A 1 89 ? 11.726 -14.895 -13.603 1.00 96.31 89 LYS A O 1
ATOM 740 N N . ARG A 1 90 ? 9.864 -14.089 -14.581 1.00 95.88 90 ARG A N 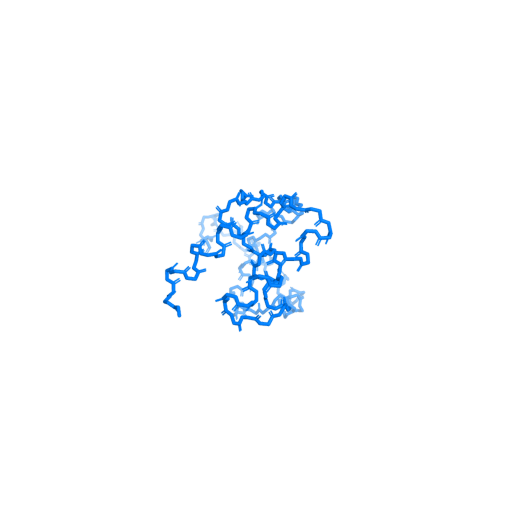1
ATOM 741 C CA . ARG A 1 90 ? 10.118 -14.664 -15.905 1.00 95.88 90 ARG A CA 1
ATOM 742 C C . ARG A 1 90 ? 11.226 -13.902 -16.624 1.00 95.88 90 ARG A C 1
ATOM 744 O O . ARG A 1 90 ? 12.110 -14.546 -17.169 1.00 95.88 90 ARG A O 1
ATOM 751 N N . LEU A 1 91 ? 11.243 -12.570 -16.523 1.00 94.88 91 LEU A N 1
ATOM 752 C CA . LEU A 1 91 ? 12.335 -11.739 -17.033 1.00 94.88 91 LEU A CA 1
ATOM 753 C C . LEU A 1 91 ? 13.685 -12.192 -16.460 1.00 94.88 91 LEU A C 1
ATOM 755 O O . LEU A 1 91 ? 14.618 -12.446 -17.210 1.00 94.88 91 LEU A O 1
ATOM 759 N N . LYS A 1 92 ? 13.771 -12.391 -15.139 1.00 94.62 92 LYS A N 1
ATOM 760 C CA . LYS A 1 92 ? 14.992 -12.886 -14.489 1.00 94.62 92 LYS A CA 1
ATOM 761 C C . LYS A 1 92 ? 15.477 -14.219 -15.070 1.00 94.62 92 LYS A C 1
ATOM 763 O O . LYS A 1 92 ? 16.678 -14.395 -15.228 1.00 94.62 92 LYS A O 1
ATOM 768 N N . ALA A 1 93 ? 14.562 -15.143 -15.359 1.00 96.19 93 ALA A N 1
ATOM 769 C CA . ALA A 1 93 ? 14.909 -16.460 -15.885 1.00 96.19 93 ALA A CA 1
ATOM 770 C C . ALA A 1 93 ? 15.423 -16.406 -17.332 1.00 96.19 93 ALA A C 1
ATOM 772 O O . ALA A 1 93 ? 16.302 -17.183 -17.685 1.00 96.19 93 ALA A O 1
ATOM 773 N N . ILE A 1 94 ? 14.903 -15.488 -18.153 1.00 94.81 94 ILE A N 1
ATOM 774 C CA . ILE A 1 94 ? 15.311 -15.365 -19.560 1.00 94.81 94 ILE A CA 1
ATOM 775 C C . ILE A 1 94 ? 16.557 -14.493 -19.749 1.00 94.81 94 ILE A C 1
ATOM 777 O O . ILE A 1 94 ? 17.249 -14.658 -20.744 1.00 94.81 94 ILE A O 1
ATOM 781 N N . LEU A 1 95 ? 16.883 -13.595 -18.812 1.00 94.12 95 LEU A N 1
ATOM 782 C CA . LEU A 1 95 ? 18.020 -12.674 -18.949 1.00 94.12 95 LEU A CA 1
ATOM 783 C C . LEU A 1 95 ? 19.348 -13.350 -19.348 1.00 94.12 95 LEU A C 1
ATOM 785 O O . LEU A 1 95 ? 19.975 -12.842 -20.274 1.00 94.12 95 LEU A O 1
ATOM 789 N N . PRO A 1 96 ? 19.772 -14.484 -18.751 1.00 94.50 96 PRO A N 1
ATOM 790 C CA . PRO A 1 96 ? 21.020 -15.147 -19.144 1.00 94.50 96 PRO A CA 1
ATOM 791 C C . PRO A 1 96 ? 21.054 -15.584 -20.613 1.00 94.50 96 PRO A C 1
ATOM 793 O O . PRO A 1 96 ? 22.117 -15.591 -21.220 1.00 94.50 96 PRO A O 1
ATOM 796 N N . LEU A 1 97 ? 19.896 -15.919 -21.189 1.00 93.75 97 LEU A N 1
ATOM 797 C CA . LEU A 1 97 ? 19.776 -16.294 -22.599 1.00 93.75 97 LEU A CA 1
ATOM 798 C C . LEU A 1 97 ? 19.844 -15.066 -23.521 1.00 93.75 97 LEU A C 1
ATOM 800 O O . LEU A 1 97 ? 20.347 -15.151 -24.634 1.00 93.75 97 LEU A O 1
ATOM 804 N N . TRP A 1 98 ? 19.329 -13.924 -23.062 1.00 92.56 98 TRP A N 1
ATOM 805 C CA . TRP A 1 98 ? 19.202 -12.709 -23.871 1.00 92.56 98 TRP A CA 1
ATOM 806 C C . TRP A 1 98 ? 20.442 -11.810 -23.828 1.00 92.56 98 TRP A C 1
ATOM 808 O O . TRP A 1 98 ? 20.709 -11.103 -24.798 1.00 92.56 98 TRP A O 1
ATOM 818 N N . LEU A 1 99 ? 21.200 -11.827 -22.727 1.00 91.69 99 LEU A N 1
ATOM 819 C CA . LEU A 1 99 ? 22.368 -10.963 -22.534 1.00 91.69 99 LEU A CA 1
ATOM 820 C C . LEU A 1 99 ? 23.439 -11.112 -23.633 1.00 91.69 99 LEU A C 1
ATOM 822 O O . LEU A 1 99 ? 23.816 -10.080 -24.184 1.00 91.69 99 LEU A O 1
ATOM 826 N N . PRO A 1 100 ? 23.867 -12.325 -24.041 1.00 92.00 100 PRO A N 1
ATOM 827 C CA . PRO A 1 100 ? 24.895 -12.466 -25.077 1.00 92.00 100 PRO A CA 1
ATOM 828 C C . PRO A 1 100 ? 24.470 -11.874 -26.429 1.00 92.00 100 PRO A C 1
ATOM 830 O O . PRO A 1 100 ? 25.249 -11.206 -27.106 1.00 92.00 100 PRO A O 1
ATOM 833 N N . GLY A 1 101 ? 23.203 -12.071 -26.813 1.00 89.31 101 GLY A N 1
ATOM 834 C CA . GLY A 1 101 ? 22.658 -11.491 -28.043 1.00 89.31 101 GLY A CA 1
ATOM 835 C C . GLY A 1 101 ? 22.567 -9.967 -27.972 1.00 89.31 101 GLY A C 1
ATOM 836 O O . GLY A 1 101 ? 22.847 -9.275 -28.949 1.00 89.31 101 GLY A O 1
ATOM 837 N N . TYR A 1 102 ? 22.229 -9.434 -26.798 1.00 87.56 102 TYR A N 1
ATOM 838 C CA . TYR A 1 102 ? 22.192 -7.996 -26.568 1.00 87.56 102 TYR A CA 1
ATOM 839 C C . TYR A 1 102 ? 23.592 -7.357 -26.630 1.00 87.56 102 TYR A C 1
ATOM 841 O O . TYR A 1 102 ? 23.747 -6.301 -27.238 1.00 87.56 102 TYR A O 1
ATOM 849 N N . GLU A 1 103 ? 24.620 -8.005 -26.075 1.00 87.19 103 GLU A N 1
ATOM 850 C CA . GLU A 1 103 ? 26.019 -7.557 -26.175 1.00 87.19 103 GLU A CA 1
ATOM 851 C C . GLU A 1 103 ? 26.502 -7.516 -27.630 1.00 87.19 103 GLU A C 1
ATOM 853 O O . GLU A 1 103 ? 27.067 -6.513 -28.066 1.00 87.19 103 GLU A O 1
ATOM 858 N N . HIS A 1 104 ? 26.204 -8.557 -28.413 1.00 86.25 104 HIS A N 1
ATOM 859 C CA . HIS A 1 104 ? 26.543 -8.595 -29.837 1.00 86.25 104 HIS A CA 1
ATOM 860 C C . HIS A 1 104 ? 25.866 -7.460 -30.625 1.00 86.25 104 HIS A C 1
ATOM 862 O O . HIS A 1 104 ? 26.503 -6.807 -31.450 1.00 86.25 104 HIS A O 1
ATOM 868 N N . LEU A 1 105 ? 24.590 -7.171 -30.347 1.00 82.88 105 LEU A N 1
ATOM 869 C CA . LEU A 1 105 ? 23.869 -6.061 -30.980 1.00 82.88 105 LEU A CA 1
ATOM 870 C C . LEU A 1 105 ? 24.484 -4.695 -30.653 1.00 82.88 105 LEU A C 1
ATOM 872 O O . LEU A 1 105 ? 24.532 -3.829 -31.524 1.00 82.88 105 LEU A O 1
ATOM 876 N N . LEU A 1 106 ? 24.978 -4.500 -29.428 1.00 81.88 106 LEU A N 1
ATOM 877 C CA . LEU A 1 106 ? 25.669 -3.266 -29.049 1.00 81.88 106 LEU A CA 1
ATOM 878 C C . LEU A 1 106 ? 27.003 -3.102 -29.781 1.00 81.88 106 LEU A C 1
ATOM 880 O O . LEU A 1 106 ? 27.308 -2.005 -30.243 1.00 81.88 106 LEU A O 1
ATOM 884 N N . LEU A 1 107 ? 27.775 -4.183 -29.912 1.00 81.06 107 LEU A N 1
ATOM 885 C CA . LEU A 1 107 ? 29.040 -4.176 -30.648 1.00 81.06 107 LEU A CA 1
ATOM 886 C C . LEU A 1 107 ? 28.819 -3.842 -32.125 1.00 81.06 107 LEU A C 1
ATOM 888 O O . LEU A 1 107 ? 29.486 -2.961 -32.662 1.00 81.06 107 LEU A O 1
ATOM 892 N N . VAL A 1 108 ? 27.826 -4.471 -32.757 1.00 78.44 108 VAL A N 1
ATOM 893 C CA . VAL A 1 108 ? 27.456 -4.181 -34.148 1.00 78.44 108 VAL A CA 1
ATOM 894 C C . VAL A 1 108 ? 26.973 -2.735 -34.301 1.00 78.44 108 VAL A C 1
ATOM 896 O O . VAL A 1 108 ? 27.403 -2.046 -35.221 1.00 78.44 108 VAL A O 1
ATOM 899 N N . ALA A 1 109 ? 26.140 -2.229 -33.388 1.00 73.88 109 ALA A N 1
ATOM 900 C CA . ALA A 1 109 ? 25.675 -0.841 -33.428 1.00 73.88 109 ALA A CA 1
ATOM 901 C C . ALA A 1 109 ? 26.824 0.176 -33.283 1.00 73.88 109 ALA A C 1
ATOM 903 O O . ALA A 1 109 ? 26.827 1.208 -33.955 1.00 73.88 109 ALA A O 1
ATOM 904 N N . HIS A 1 110 ? 27.822 -0.134 -32.448 1.00 76.25 110 HIS A N 1
ATOM 905 C CA . HIS A 1 110 ? 29.021 0.686 -32.280 1.00 76.25 110 HIS A CA 1
ATOM 906 C C . HIS A 1 110 ? 29.901 0.683 -33.539 1.00 76.25 110 HIS A C 1
ATOM 908 O O . HIS A 1 110 ? 30.355 1.738 -33.975 1.00 76.25 110 HIS A O 1
ATOM 914 N N . MET A 1 111 ? 30.083 -0.482 -34.169 1.00 72.38 111 MET A N 1
ATOM 915 C CA . MET A 1 111 ? 30.838 -0.624 -35.421 1.00 72.38 111 MET A CA 1
ATOM 916 C C . MET A 1 111 ? 30.169 0.077 -36.611 1.00 72.38 111 MET A C 1
ATOM 918 O O . MET A 1 111 ? 30.860 0.575 -37.494 1.00 72.38 111 MET A O 1
ATOM 922 N N . MET A 1 112 ? 28.836 0.147 -36.626 1.00 75.88 112 MET A N 1
ATOM 923 C CA . MET A 1 112 ? 28.060 0.785 -37.697 1.00 75.88 112 MET A CA 1
ATOM 924 C C . MET A 1 112 ? 27.884 2.303 -37.509 1.00 75.88 112 MET A C 1
ATOM 926 O O . MET A 1 112 ? 27.157 2.931 -38.277 1.00 75.88 112 MET A O 1
ATOM 930 N N . GLY A 1 113 ? 28.535 2.909 -36.506 1.00 64.19 113 GLY A N 1
ATOM 931 C CA . GLY A 1 113 ? 28.592 4.365 -36.349 1.00 64.19 113 GLY A CA 1
ATOM 932 C C . GLY A 1 113 ? 27.237 5.038 -36.112 1.00 64.19 113 GLY A C 1
ATOM 933 O O . GLY A 1 113 ? 27.070 6.200 -36.470 1.00 64.19 113 GLY A O 1
ATOM 934 N N . GLN A 1 114 ? 26.264 4.333 -35.523 1.00 56.34 114 GLN A N 1
ATOM 935 C CA . GLN A 1 114 ? 24.936 4.880 -35.227 1.00 56.34 114 GLN A CA 1
ATOM 936 C C . GLN A 1 114 ? 24.739 5.082 -33.716 1.00 56.34 114 GLN A C 1
ATOM 938 O O . GLN A 1 114 ? 24.139 4.232 -33.056 1.00 56.34 114 GLN A O 1
ATOM 943 N N . PRO A 1 115 ? 25.224 6.197 -33.135 1.00 52.56 115 PRO A N 1
ATOM 944 C CA . PRO A 1 115 ? 25.078 6.444 -31.703 1.00 52.56 115 PRO A CA 1
ATOM 945 C C . PRO A 1 115 ? 23.666 6.906 -31.306 1.00 52.56 115 PRO A C 1
ATOM 947 O O . PRO A 1 115 ? 23.324 6.835 -30.129 1.00 52.56 115 PRO A O 1
ATOM 950 N N . GLU A 1 116 ? 22.829 7.350 -32.253 1.00 51.47 116 GLU A N 1
ATOM 951 C CA . GLU A 1 116 ? 21.590 8.081 -31.926 1.00 51.47 116 GLU A CA 1
ATOM 952 C C . GLU A 1 116 ? 20.272 7.321 -32.151 1.00 51.47 116 GLU A C 1
ATOM 954 O O . GLU A 1 116 ? 19.222 7.803 -31.734 1.00 51.47 116 GLU A O 1
ATOM 959 N N . TYR A 1 117 ? 20.270 6.118 -32.734 1.00 49.06 117 TYR A N 1
ATOM 960 C CA . TYR A 1 117 ? 19.014 5.500 -33.198 1.00 49.06 117 TYR A CA 1
ATOM 961 C C . TYR A 1 117 ? 18.358 4.490 -32.244 1.00 49.06 117 TYR A C 1
ATOM 963 O O . TYR A 1 117 ? 17.740 3.522 -32.681 1.00 49.06 117 TYR A O 1
ATOM 971 N N . TYR A 1 118 ? 18.482 4.674 -30.928 1.00 52.28 118 TYR A N 1
ATOM 972 C CA . TYR A 1 118 ? 17.841 3.764 -29.972 1.00 52.28 118 TYR A CA 1
ATOM 973 C C . TYR A 1 118 ? 17.363 4.479 -28.699 1.00 52.28 118 TYR A C 1
ATOM 975 O O . TYR A 1 118 ? 17.963 4.378 -27.625 1.00 52.28 118 TYR A O 1
ATOM 983 N N . GLY A 1 119 ? 16.219 5.149 -28.797 1.00 42.78 119 GLY A N 1
ATOM 984 C CA . GLY A 1 119 ? 15.414 5.550 -27.641 1.00 42.78 119 GLY A CA 1
ATOM 985 C C . GLY A 1 119 ? 13.949 5.757 -28.025 1.00 42.78 119 GLY A C 1
ATOM 986 O O . GLY A 1 119 ? 13.651 5.802 -29.220 1.00 42.78 119 GLY A O 1
ATOM 987 N N . PRO A 1 120 ? 13.040 5.968 -27.059 1.00 48.19 120 PRO A N 1
ATOM 988 C CA . PRO A 1 120 ? 13.060 5.570 -25.645 1.00 48.19 120 PRO A CA 1
ATOM 989 C C . PRO A 1 120 ? 12.525 4.146 -25.380 1.00 48.19 120 PRO A C 1
ATOM 991 O O . PRO A 1 120 ? 11.803 3.594 -26.236 1.00 48.19 120 PRO A O 1
#

Foldseek 3Di:
DDPVVLVVLLVVLLVQCVPDDPVSVVVSLVVSCVVVVDDSVVSVCSSVVDCPPPDPDPDDDDDDDPPPDCVRVVLLVVLCVVVVNDDPVVSVVCCVVCVVVSVVVVVVCVVVVPPDPDDD

Radius of gyration: 29.37 Å; chains: 1; bounding box: 61×33×69 Å

pLDDT: mean 84.43, std 11.31, range [42.78, 96.31]

Sequence (120 aa):
MGPRSKKECTETTHRRYKNASRAERTVILNEFCATSGYHRKYAIRLLRGFKRFTKAKPKKRGPKPRYQRDEIITPLKRIWLAANLPCSKRLKAILPLWLPGYEHLLLVAHMMGQPEYYGP